Protein AF-A0A4U1FME3-F1 (afdb_monomer_lite)

Sequence (106 aa):
MAELLLGESKLEQYLKEHPLRQGASPRGPRPQMTEVRKHLTAALDRGNLKSEFLQESNLIMAKLDYVEGDYEAALNIYARVGLEDWPLTGVPPYRLRMAADAYATK

Foldseek 3Di:
DVLLVVLQVLVVVVCVVPPDDPPDDADADDPSLVSSLVSLCCVQVVPPDDPVSNLSSLLSVLVSCLNNVVLVSSVVSCVVSPLVPQDDPPDDVVSVVSSVVSVVSD

Structure (mmCIF, N/CA/C/O backbone):
data_AF-A0A4U1FME3-F1
#
_entry.id   AF-A0A4U1FME3-F1
#
loop_
_atom_site.group_PDB
_atom_site.id
_atom_site.type_symbol
_atom_site.label_atom_id
_atom_site.label_alt_id
_atom_site.label_comp_id
_atom_site.label_asym_id
_atom_site.label_entity_id
_atom_site.label_seq_id
_atom_site.pdbx_PDB_ins_code
_atom_site.Cartn_x
_atom_site.Cartn_y
_atom_site.Cartn_z
_atom_site.occupancy
_atom_site.B_iso_or_equiv
_atom_site.auth_seq_id
_atom_site.auth_comp_id
_atom_site.auth_asym_id
_atom_site.auth_atom_id
_atom_site.pdbx_PDB_model_num
ATOM 1 N N . MET A 1 1 ? 0.763 8.412 11.838 1.00 87.88 1 MET A N 1
ATOM 2 C CA . MET A 1 1 ? -0.050 9.078 10.794 1.00 87.88 1 MET A CA 1
ATOM 3 C C . MET A 1 1 ? 0.811 9.825 9.780 1.00 87.88 1 MET A C 1
ATOM 5 O O . MET A 1 1 ? 0.714 9.509 8.608 1.00 87.88 1 MET A O 1
ATOM 9 N N . ALA A 1 2 ? 1.686 10.751 10.197 1.00 94.50 2 ALA A N 1
ATOM 10 C CA . ALA A 1 2 ? 2.542 11.502 9.263 1.00 94.50 2 ALA A CA 1
ATOM 11 C C . ALA A 1 2 ? 3.397 10.607 8.343 1.00 94.50 2 ALA A C 1
ATOM 13 O O . ALA A 1 2 ? 3.426 10.822 7.139 1.00 94.50 2 ALA A O 1
ATOM 14 N N . GLU A 1 3 ? 4.033 9.572 8.901 1.00 97.12 3 GLU A N 1
ATOM 15 C CA . GLU A 1 3 ? 4.855 8.628 8.128 1.00 97.12 3 GLU A CA 1
ATOM 16 C C . GLU A 1 3 ? 4.045 7.865 7.069 1.00 97.12 3 GLU A C 1
ATOM 18 O O . GLU A 1 3 ? 4.477 7.762 5.929 1.00 97.12 3 GLU A O 1
ATOM 23 N N . LEU A 1 4 ? 2.842 7.393 7.420 1.00 96.75 4 LEU A N 1
ATOM 24 C CA . LEU A 1 4 ? 1.931 6.728 6.482 1.00 96.75 4 LEU A CA 1
ATOM 25 C C . LEU A 1 4 ? 1.612 7.643 5.293 1.00 96.75 4 LEU A C 1
ATOM 27 O O . LEU A 1 4 ? 1.835 7.264 4.147 1.00 96.75 4 LEU A O 1
ATOM 31 N N . LEU A 1 5 ? 1.161 8.869 5.571 1.00 97.44 5 LEU A N 1
ATOM 32 C CA . LEU A 1 5 ? 0.773 9.823 4.530 1.00 97.44 5 LEU A CA 1
ATOM 33 C C . LEU A 1 5 ? 1.958 10.225 3.641 1.00 97.44 5 LEU A C 1
ATOM 35 O O . LEU A 1 5 ? 1.792 10.376 2.433 1.00 97.44 5 LEU A O 1
ATOM 39 N N . LEU A 1 6 ? 3.157 10.379 4.215 1.00 97.56 6 LEU A N 1
ATOM 40 C CA . LEU A 1 6 ? 4.377 10.656 3.451 1.00 97.56 6 LEU A CA 1
ATOM 41 C C . LEU A 1 6 ? 4.775 9.473 2.565 1.00 97.56 6 LEU A C 1
ATOM 43 O O . LEU A 1 6 ? 5.121 9.686 1.403 1.00 97.56 6 LEU A O 1
ATOM 47 N N . 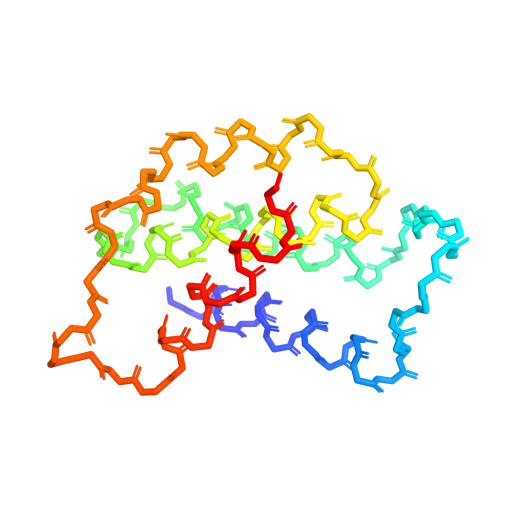GLY A 1 7 ? 4.707 8.248 3.093 1.00 97.62 7 GLY A N 1
ATOM 48 C CA . GLY A 1 7 ? 4.971 7.025 2.337 1.00 97.62 7 GLY A CA 1
ATOM 49 C C . GLY A 1 7 ? 4.018 6.875 1.152 1.00 97.62 7 GLY A C 1
ATOM 50 O O . GLY A 1 7 ? 4.474 6.740 0.018 1.00 97.62 7 GLY A O 1
ATOM 51 N N . GLU A 1 8 ? 2.708 6.990 1.394 1.00 97.75 8 GLU A N 1
ATOM 52 C CA . GLU A 1 8 ? 1.680 6.926 0.347 1.00 97.75 8 GLU A CA 1
ATOM 53 C C . GLU A 1 8 ? 1.891 8.010 -0.715 1.00 97.75 8 GLU A C 1
ATOM 55 O O . GLU A 1 8 ? 1.982 7.709 -1.903 1.00 97.75 8 GLU A O 1
ATOM 60 N N . SER A 1 9 ? 2.029 9.271 -0.292 1.00 97.81 9 SER A N 1
ATOM 61 C CA . SER A 1 9 ? 2.133 10.406 -1.215 1.00 97.81 9 SER A CA 1
ATOM 62 C C . SER A 1 9 ? 3.341 10.277 -2.141 1.00 97.81 9 SER A C 1
ATOM 64 O O . SER A 1 9 ? 3.229 10.527 -3.339 1.00 97.81 9 SER A O 1
ATOM 66 N N . LYS A 1 10 ? 4.497 9.859 -1.609 1.00 97.69 10 LYS A N 1
ATOM 67 C CA . LYS A 1 10 ? 5.717 9.668 -2.406 1.00 97.69 10 LYS A CA 1
ATOM 68 C C . LYS A 1 10 ? 5.590 8.495 -3.376 1.00 97.69 10 LYS A C 1
ATOM 70 O O . LYS A 1 10 ? 6.034 8.617 -4.516 1.00 97.69 10 LYS A O 1
ATOM 75 N N . LEU A 1 11 ? 4.969 7.390 -2.954 1.00 96.88 11 LEU A N 1
ATOM 76 C CA . LEU A 1 11 ? 4.733 6.242 -3.830 1.00 96.88 11 LEU A CA 1
ATOM 77 C C . LEU A 1 11 ? 3.798 6.611 -4.983 1.00 96.88 11 LEU A C 1
ATOM 79 O O . LEU A 1 11 ? 4.136 6.405 -6.145 1.00 96.88 11 LEU A O 1
ATOM 83 N N . GLU A 1 12 ? 2.643 7.194 -4.674 1.00 96.50 12 GLU A N 1
ATOM 84 C CA . GLU A 1 12 ? 1.637 7.557 -5.674 1.00 96.50 12 GLU A CA 1
ATOM 85 C C . GLU A 1 12 ? 2.163 8.638 -6.632 1.00 96.50 12 GLU A C 1
ATOM 87 O O . GLU A 1 12 ? 1.949 8.550 -7.842 1.00 96.50 12 GLU A O 1
ATOM 92 N N . GLN A 1 13 ? 2.932 9.613 -6.131 1.00 96.69 13 GLN A N 1
ATOM 93 C CA . GLN A 1 13 ? 3.603 10.603 -6.976 1.00 96.69 13 GLN A CA 1
ATOM 94 C C . GLN A 1 13 ? 4.616 9.942 -7.922 1.00 96.69 13 GLN A C 1
ATOM 96 O O . GLN A 1 13 ? 4.619 10.232 -9.119 1.00 96.69 13 GLN A O 1
ATOM 101 N N . TYR A 1 14 ? 5.425 9.004 -7.422 1.00 94.50 14 TYR A N 1
ATOM 102 C CA . TYR A 1 14 ? 6.377 8.262 -8.248 1.00 94.50 14 TYR A CA 1
ATOM 103 C C . TYR A 1 14 ? 5.678 7.439 -9.339 1.00 94.50 14 TYR A C 1
ATOM 105 O O . TYR A 1 14 ? 6.123 7.420 -10.487 1.00 94.50 14 TYR A O 1
ATOM 113 N N . LEU A 1 15 ? 4.566 6.776 -9.013 1.00 94.12 15 LEU A N 1
ATOM 114 C CA . LEU A 1 15 ? 3.777 6.004 -9.977 1.00 94.12 15 LEU A CA 1
ATOM 115 C C . LEU A 1 15 ? 3.075 6.892 -11.010 1.00 94.12 15 LEU A C 1
ATOM 117 O O . LEU A 1 15 ? 2.895 6.479 -12.154 1.00 94.12 15 LEU A O 1
ATOM 121 N N . LYS A 1 16 ? 2.728 8.126 -10.640 1.00 95.38 16 LYS A N 1
ATOM 122 C CA . LYS A 1 16 ? 2.190 9.125 -11.567 1.00 95.38 16 LYS A CA 1
ATOM 123 C C . LYS A 1 16 ? 3.245 9.620 -12.560 1.00 95.38 16 LYS A C 1
ATOM 125 O O . LYS A 1 16 ? 2.961 9.717 -13.750 1.00 95.38 16 LYS A O 1
ATOM 130 N N . GLU A 1 17 ? 4.453 9.921 -12.087 1.00 95.00 17 GLU A N 1
ATOM 131 C CA . GLU A 1 17 ? 5.581 10.367 -12.925 1.00 95.00 17 GLU A CA 1
ATOM 132 C C . GLU A 1 17 ? 6.149 9.235 -13.784 1.00 95.00 17 GLU A C 1
ATOM 134 O O . GLU A 1 17 ? 6.626 9.442 -14.902 1.00 95.00 17 GLU A O 1
ATOM 139 N N . HIS A 1 18 ? 6.058 8.014 -13.271 1.00 92.12 18 HIS A N 1
ATOM 140 C CA . HIS A 1 18 ? 6.52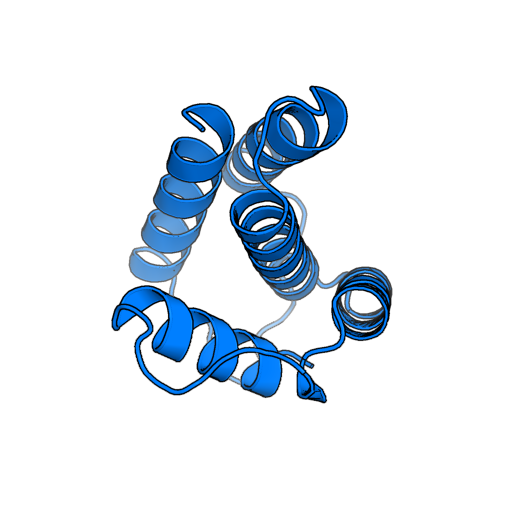5 6.813 -13.927 1.00 92.12 18 HIS A CA 1
ATOM 141 C C . HIS A 1 18 ? 5.404 5.767 -13.911 1.00 92.12 18 HIS A C 1
ATOM 143 O O . HIS A 1 18 ? 5.394 4.899 -13.035 1.00 92.12 18 HIS A O 1
ATOM 149 N N . PRO A 1 19 ? 4.487 5.776 -14.890 1.00 91.06 19 PRO A N 1
ATOM 150 C CA . PRO A 1 19 ? 3.417 4.785 -14.972 1.00 91.06 19 PRO A CA 1
ATOM 151 C C . PRO A 1 19 ? 3.948 3.355 -15.129 1.00 91.06 19 PRO A C 1
ATOM 153 O O . PRO A 1 19 ? 4.941 3.121 -15.828 1.00 91.06 19 PRO A O 1
ATOM 156 N N . LEU A 1 20 ? 3.297 2.389 -14.480 1.00 89.06 20 LEU A N 1
ATOM 157 C CA . LEU A 1 20 ? 3.570 0.966 -14.694 1.00 89.06 20 LEU A CA 1
ATOM 158 C C . LEU A 1 20 ? 2.983 0.543 -16.043 1.00 89.06 20 LEU A C 1
ATOM 160 O O . LEU A 1 20 ? 1.836 0.856 -16.354 1.00 89.06 20 LEU A O 1
ATOM 164 N N . ARG A 1 21 ? 3.779 -0.151 -16.858 1.00 89.75 21 ARG A N 1
ATOM 165 C CA . ARG A 1 21 ? 3.323 -0.721 -18.131 1.00 89.75 21 ARG A CA 1
ATOM 166 C C . ARG A 1 21 ? 3.166 -2.223 -17.970 1.00 89.75 21 ARG A C 1
ATOM 168 O O . ARG A 1 21 ? 3.998 -2.862 -17.330 1.00 89.75 21 ARG A O 1
ATOM 175 N N . GLN A 1 22 ? 2.125 -2.779 -18.576 1.00 88.06 22 GLN A N 1
ATOM 176 C CA . GLN A 1 22 ? 1.910 -4.221 -18.586 1.00 88.06 22 GLN A CA 1
ATOM 177 C C . GLN A 1 22 ? 3.118 -4.936 -19.214 1.00 88.06 22 GLN A C 1
ATOM 179 O O . GLN A 1 22 ? 3.615 -4.512 -20.257 1.00 88.06 22 GLN A O 1
ATOM 184 N N . GLY A 1 23 ? 3.603 -5.995 -18.559 1.00 86.62 23 GLY A N 1
ATOM 185 C CA . GLY A 1 23 ? 4.764 -6.770 -19.013 1.00 86.62 23 GLY A CA 1
ATOM 186 C C . GLY A 1 23 ? 6.120 -6.070 -18.854 1.00 86.62 23 GLY A C 1
ATOM 187 O O . GLY A 1 23 ? 7.120 -6.578 -19.354 1.00 86.62 23 GLY A O 1
ATOM 188 N N . ALA A 1 24 ? 6.182 -4.913 -18.187 1.00 85.94 24 ALA A N 1
ATOM 189 C CA . ALA A 1 24 ? 7.455 -4.278 -17.869 1.00 85.94 24 ALA A CA 1
ATOM 190 C C . ALA A 1 24 ? 8.216 -5.066 -16.794 1.00 85.94 24 ALA A C 1
ATOM 192 O O . ALA A 1 24 ? 7.614 -5.649 -15.892 1.00 85.94 24 ALA A O 1
ATOM 193 N N . SER A 1 25 ? 9.548 -5.032 -16.862 1.00 84.19 25 SER A N 1
ATOM 194 C CA . SER A 1 25 ? 10.392 -5.576 -15.801 1.00 84.19 25 SER A CA 1
ATOM 195 C C . SER A 1 25 ? 10.134 -4.858 -14.468 1.00 84.19 25 SER A C 1
ATOM 197 O O . SER A 1 25 ? 9.858 -3.649 -14.477 1.00 84.19 25 SER A O 1
ATOM 199 N N . PRO A 1 26 ? 10.285 -5.562 -13.331 1.00 84.19 26 PRO A N 1
ATOM 200 C CA . PRO A 1 26 ? 10.175 -4.949 -12.016 1.00 84.19 26 PRO A CA 1
ATOM 201 C C . PRO A 1 26 ? 11.118 -3.765 -11.858 1.00 84.19 26 PRO A C 1
ATOM 203 O O . PRO A 1 26 ? 12.210 -3.719 -12.443 1.00 84.19 26 PRO A O 1
ATOM 206 N N . ARG A 1 27 ? 10.713 -2.790 -11.048 1.00 79.88 27 ARG A N 1
ATOM 207 C CA . ARG A 1 27 ? 11.581 -1.655 -10.757 1.00 79.88 27 ARG A CA 1
ATOM 208 C C . ARG A 1 27 ? 12.545 -2.089 -9.668 1.00 79.88 27 ARG A C 1
ATOM 210 O O . ARG A 1 27 ? 12.152 -2.185 -8.524 1.00 79.88 27 ARG A O 1
ATOM 217 N N . GLY A 1 28 ? 13.809 -2.324 -10.013 1.00 73.00 28 GLY A N 1
ATOM 218 C CA . GLY A 1 28 ? 14.839 -2.574 -9.000 1.00 73.00 28 GLY A CA 1
ATOM 219 C C . GLY A 1 28 ? 14.909 -1.457 -7.940 1.00 73.00 28 GLY A C 1
ATOM 220 O O . GLY A 1 28 ? 14.319 -0.389 -8.137 1.00 73.00 28 GLY A O 1
ATOM 221 N N . PRO A 1 29 ? 15.661 -1.665 -6.847 1.00 71.81 29 PRO A N 1
ATOM 222 C CA . PRO A 1 29 ? 15.714 -0.737 -5.722 1.00 71.81 29 PRO A CA 1
ATOM 223 C C . PRO A 1 29 ? 16.115 0.662 -6.194 1.00 71.81 29 PRO A C 1
ATOM 225 O O . PRO A 1 29 ? 17.176 0.866 -6.789 1.00 71.81 29 PRO A O 1
ATOM 228 N N . ARG A 1 30 ? 15.238 1.637 -5.948 1.00 82.06 30 ARG A N 1
ATOM 229 C CA . ARG A 1 30 ? 15.450 3.047 -6.303 1.00 82.06 30 ARG A CA 1
ATOM 230 C C . ARG A 1 30 ? 15.492 3.902 -5.044 1.00 82.06 30 ARG A C 1
ATOM 232 O O . ARG A 1 30 ? 14.716 3.634 -4.130 1.00 82.06 30 ARG A O 1
ATOM 239 N N . PRO A 1 31 ? 16.292 4.983 -5.010 1.00 85.69 31 PRO A N 1
ATOM 240 C CA . PRO A 1 31 ? 16.375 5.861 -3.841 1.00 85.69 31 PRO A CA 1
ATOM 241 C C . PRO A 1 31 ? 15.008 6.363 -3.351 1.00 85.69 31 PRO A C 1
ATOM 243 O O . PRO A 1 31 ? 14.755 6.384 -2.149 1.00 85.69 31 PRO A O 1
ATOM 246 N N . GLN A 1 32 ? 14.099 6.699 -4.275 1.00 89.94 32 GLN A N 1
ATOM 247 C CA . GLN A 1 32 ? 12.734 7.118 -3.945 1.00 89.94 32 GLN A CA 1
ATOM 248 C C . GLN A 1 32 ? 11.941 6.002 -3.248 1.00 89.94 32 GLN A C 1
ATOM 250 O O . GLN A 1 32 ? 11.208 6.268 -2.300 1.00 89.94 32 GLN A O 1
ATOM 255 N N . MET A 1 33 ? 12.103 4.752 -3.688 1.00 92.56 33 MET A N 1
ATOM 256 C CA . MET A 1 33 ? 11.422 3.591 -3.105 1.00 92.56 33 MET A CA 1
ATOM 257 C C . MET A 1 33 ? 12.010 3.219 -1.742 1.00 92.56 33 MET A C 1
ATOM 259 O O . MET A 1 33 ? 11.261 2.923 -0.815 1.00 92.56 33 MET A O 1
ATOM 263 N N . THR A 1 34 ? 13.328 3.361 -1.558 1.00 94.50 34 THR A N 1
ATOM 264 C CA . THR A 1 34 ? 13.967 3.235 -0.239 1.00 94.50 34 THR A CA 1
ATOM 265 C C . THR A 1 34 ? 13.388 4.236 0.764 1.00 94.50 34 THR A C 1
ATOM 267 O O . THR A 1 34 ? 13.148 3.893 1.922 1.00 94.50 34 THR A O 1
ATOM 270 N N . GLU A 1 35 ? 13.133 5.474 0.335 1.00 95.31 35 GLU A N 1
ATOM 271 C CA . GLU A 1 35 ? 12.549 6.495 1.204 1.00 95.31 35 GLU A CA 1
ATOM 272 C C . GLU A 1 35 ? 11.082 6.199 1.551 1.00 95.31 35 GLU A C 1
ATOM 274 O O . GLU A 1 35 ? 10.698 6.304 2.718 1.00 95.31 35 GLU A O 1
ATOM 279 N N . VAL A 1 36 ? 10.280 5.761 0.572 1.00 97.19 36 VAL A N 1
ATOM 280 C CA . VAL A 1 36 ? 8.910 5.271 0.806 1.00 97.19 36 VAL A CA 1
ATOM 281 C C . VAL A 1 36 ? 8.925 4.137 1.832 1.00 97.19 36 VAL A C 1
ATOM 283 O O . VAL A 1 36 ? 8.215 4.216 2.836 1.00 97.19 36 VAL A O 1
ATOM 286 N N . ARG A 1 37 ? 9.776 3.123 1.631 1.00 97.19 37 ARG A N 1
ATOM 287 C CA . ARG A 1 37 ? 9.908 1.979 2.541 1.00 97.19 37 ARG A CA 1
ATOM 288 C C . ARG A 1 37 ? 10.220 2.432 3.960 1.00 97.19 37 ARG A C 1
ATOM 290 O O . ARG A 1 37 ? 9.539 2.020 4.890 1.00 97.19 37 ARG A O 1
ATOM 297 N N . LYS A 1 38 ? 11.188 3.339 4.127 1.00 97.19 38 LYS A N 1
ATOM 298 C CA . LYS A 1 38 ? 11.568 3.885 5.437 1.00 97.19 38 LYS A CA 1
ATOM 299 C C . LYS A 1 38 ? 10.383 4.527 6.163 1.00 97.19 38 LYS A C 1
ATOM 301 O O . LYS A 1 38 ? 10.204 4.279 7.355 1.00 97.19 38 LYS A O 1
ATOM 306 N N . HIS A 1 39 ? 9.583 5.334 5.466 1.00 97.81 39 HIS A N 1
ATOM 307 C CA . HIS A 1 39 ? 8.382 5.937 6.042 1.00 97.81 39 HIS A CA 1
ATOM 308 C C . HIS A 1 39 ? 7.355 4.868 6.449 1.00 97.81 39 HIS A C 1
ATOM 310 O O . HIS A 1 39 ? 6.870 4.878 7.578 1.00 97.81 39 HIS A O 1
ATOM 316 N N . LEU A 1 40 ? 7.063 3.898 5.579 1.00 97.31 40 LEU A N 1
ATOM 317 C CA . LEU A 1 40 ? 6.079 2.849 5.869 1.00 97.31 40 LEU A CA 1
ATOM 318 C C . LEU A 1 40 ? 6.523 1.927 7.014 1.00 97.31 40 LEU A C 1
ATOM 320 O O . LEU A 1 40 ? 5.727 1.639 7.904 1.00 97.31 40 LEU A O 1
ATOM 324 N N . THR A 1 41 ? 7.796 1.533 7.057 1.00 97.44 41 THR A N 1
ATOM 325 C CA . THR A 1 41 ? 8.375 0.780 8.178 1.00 97.44 41 THR A CA 1
ATOM 326 C C . THR A 1 41 ? 8.257 1.573 9.477 1.00 97.44 41 THR A C 1
ATOM 328 O O . THR A 1 41 ? 7.748 1.058 10.465 1.00 97.44 41 THR A O 1
ATOM 331 N N . ALA A 1 42 ? 8.601 2.865 9.473 1.00 96.81 42 ALA A N 1
ATOM 332 C CA . ALA A 1 42 ? 8.429 3.709 10.655 1.00 96.81 42 ALA A CA 1
ATOM 333 C C . ALA A 1 42 ? 6.955 3.850 11.085 1.00 96.81 42 ALA A C 1
ATOM 335 O O . ALA A 1 42 ? 6.674 3.981 12.277 1.00 96.81 42 ALA A O 1
ATOM 336 N N . ALA A 1 43 ? 6.009 3.838 10.142 1.00 96.25 43 ALA A N 1
ATOM 337 C CA . ALA A 1 43 ? 4.578 3.858 10.439 1.00 96.25 43 ALA A CA 1
ATOM 338 C C . ALA A 1 43 ? 4.110 2.556 11.114 1.00 96.25 43 ALA A C 1
ATOM 340 O O . ALA A 1 43 ? 3.328 2.618 12.063 1.00 96.25 43 ALA A O 1
ATOM 341 N N . LEU A 1 44 ? 4.605 1.409 10.644 1.00 95.69 44 LEU A N 1
ATOM 342 C CA . LEU A 1 44 ? 4.270 0.081 11.159 1.00 95.69 44 LEU A CA 1
ATOM 343 C C . LEU A 1 44 ? 4.932 -0.198 12.521 1.00 95.69 44 LEU A C 1
ATOM 345 O O . LEU A 1 44 ? 4.260 -0.668 13.437 1.00 95.69 44 LEU A O 1
ATOM 349 N N . ASP A 1 45 ? 6.205 0.164 12.688 1.00 95.12 45 ASP A N 1
ATOM 350 C CA . ASP A 1 45 ? 6.997 -0.158 13.885 1.00 95.12 45 ASP A CA 1
ATOM 351 C C . ASP A 1 45 ? 6.603 0.669 15.114 1.00 95.12 45 ASP A C 1
ATOM 353 O O . ASP A 1 45 ? 6.700 0.206 16.249 1.00 95.12 45 ASP A O 1
ATOM 357 N N . ARG A 1 46 ? 6.148 1.915 14.918 1.00 89.62 46 ARG A N 1
ATOM 358 C CA . ARG A 1 46 ? 5.815 2.819 16.035 1.00 89.62 46 ARG A CA 1
ATOM 359 C C . ARG A 1 46 ? 4.574 2.389 16.821 1.00 89.62 46 ARG A C 1
ATOM 361 O O . ARG A 1 46 ? 4.348 2.938 17.897 1.00 89.62 46 ARG A O 1
ATOM 368 N N . GLY A 1 47 ? 3.746 1.483 16.291 1.00 78.75 47 GLY A N 1
ATOM 369 C CA . GLY A 1 47 ? 2.584 0.915 16.990 1.00 78.75 47 GLY A CA 1
ATOM 370 C C . GLY A 1 47 ? 1.520 1.924 17.452 1.00 78.75 47 GLY A C 1
ATOM 371 O O . GLY A 1 47 ? 0.645 1.578 18.236 1.00 78.75 47 GLY A O 1
ATOM 372 N N . ASN A 1 48 ? 1.581 3.177 16.990 1.00 89.81 48 ASN A N 1
ATOM 373 C CA . ASN A 1 48 ? 0.720 4.276 17.442 1.00 89.81 48 ASN A CA 1
ATOM 374 C C . ASN A 1 48 ? -0.416 4.609 16.460 1.00 89.81 48 ASN A C 1
ATOM 376 O O . ASN A 1 48 ? -1.085 5.636 16.591 1.00 89.81 48 ASN A O 1
ATOM 380 N N . LEU A 1 49 ? -0.605 3.766 15.447 1.00 93.19 49 LEU A N 1
ATOM 381 C CA . LEU A 1 49 ? -1.680 3.867 14.473 1.00 93.19 49 LEU A CA 1
ATOM 382 C C . LEU A 1 49 ? -2.883 3.034 14.920 1.00 93.19 49 LEU A C 1
ATOM 384 O O . LEU A 1 49 ? -2.733 1.946 15.471 1.00 93.19 49 LEU A O 1
ATOM 388 N N . LYS A 1 50 ? -4.092 3.529 14.635 1.00 94.31 50 LYS A N 1
ATOM 389 C CA . LYS A 1 50 ? -5.304 2.706 14.726 1.00 94.31 50 LYS A CA 1
ATOM 390 C C . LYS A 1 50 ? -5.197 1.522 13.761 1.00 94.31 50 LYS A C 1
ATOM 392 O O . LYS A 1 50 ? -4.540 1.636 12.728 1.00 94.31 50 LYS A O 1
ATOM 397 N N . SER A 1 51 ? -5.909 0.433 14.062 1.00 92.19 51 SER A N 1
ATOM 398 C CA . SER A 1 51 ? -5.921 -0.788 13.236 1.00 92.19 51 SER A CA 1
ATOM 399 C C . SER A 1 51 ? -6.185 -0.502 11.752 1.00 92.19 51 SER A C 1
ATOM 401 O O . SER A 1 51 ? -5.452 -0.981 10.895 1.00 92.19 51 SER A O 1
ATOM 403 N N . GLU A 1 52 ? -7.143 0.380 11.450 1.00 92.12 52 GLU A N 1
ATOM 404 C CA . GLU A 1 52 ? -7.448 0.806 10.078 1.00 92.12 52 GLU A CA 1
ATOM 405 C C . GLU A 1 52 ? -6.227 1.382 9.345 1.00 92.12 52 GLU A C 1
ATOM 407 O O . GLU A 1 52 ? -5.931 0.980 8.225 1.00 92.12 52 GLU A O 1
ATOM 412 N N . PHE A 1 53 ? -5.445 2.241 9.999 1.00 95.19 53 PHE A N 1
ATOM 413 C CA . PHE A 1 53 ? -4.252 2.841 9.405 1.00 95.19 53 PHE A CA 1
ATOM 414 C C . PHE A 1 53 ? -3.066 1.874 9.354 1.00 95.19 53 PHE A C 1
ATOM 416 O O . PHE A 1 53 ? -2.202 2.011 8.490 1.00 95.19 53 PHE A O 1
ATOM 423 N N . LEU A 1 54 ? -3.005 0.886 10.253 1.00 95.31 54 LEU A N 1
ATOM 424 C CA . LEU A 1 54 ? -2.035 -0.209 10.152 1.00 95.31 54 LEU A CA 1
ATOM 425 C C . LEU A 1 54 ? -2.340 -1.088 8.940 1.00 95.31 54 LEU A C 1
ATOM 427 O O . LEU A 1 54 ? -1.426 -1.444 8.198 1.00 95.31 54 LEU A O 1
ATOM 431 N N . GLN A 1 55 ? -3.611 -1.411 8.709 1.00 94.94 55 GLN A N 1
ATOM 432 C CA . GLN A 1 55 ? -4.037 -2.146 7.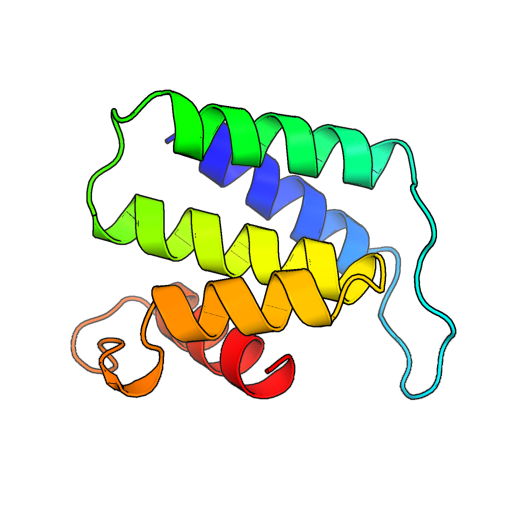523 1.00 94.94 55 GLN A CA 1
ATOM 433 C C . GLN A 1 55 ? -3.730 -1.355 6.243 1.00 94.94 55 GLN A C 1
ATOM 435 O O . GLN A 1 55 ? -3.122 -1.905 5.329 1.00 94.94 55 GLN A O 1
ATOM 440 N N . GLU A 1 56 ? -4.048 -0.056 6.203 1.00 96.12 56 GLU A N 1
ATOM 441 C CA . GLU A 1 56 ? -3.691 0.823 5.079 1.00 96.12 56 GLU A CA 1
ATOM 442 C C . GLU A 1 56 ? -2.170 0.863 4.839 1.00 96.12 56 GLU A C 1
ATOM 444 O O . GLU A 1 56 ? -1.714 0.676 3.711 1.00 96.12 56 GLU A O 1
ATOM 449 N N . SER A 1 57 ? -1.368 1.008 5.902 1.00 97.31 57 SER A N 1
ATOM 450 C CA . SER A 1 57 ? 0.103 0.993 5.815 1.00 97.31 57 SER A CA 1
ATOM 451 C C . SER A 1 57 ? 0.628 -0.320 5.226 1.00 97.31 57 SER A C 1
ATOM 453 O O . SER A 1 57 ? 1.553 -0.310 4.415 1.00 97.31 57 SER A O 1
ATOM 455 N N . ASN A 1 58 ? 0.025 -1.450 5.607 1.00 97.12 58 ASN A N 1
ATOM 456 C CA . ASN A 1 58 ? 0.363 -2.760 5.060 1.00 97.12 58 ASN A CA 1
ATOM 457 C C . ASN A 1 58 ? 0.011 -2.861 3.569 1.00 97.12 58 ASN A C 1
ATOM 459 O O . ASN A 1 58 ? 0.848 -3.304 2.791 1.00 97.12 58 ASN A O 1
ATOM 463 N N . LEU A 1 59 ? -1.174 -2.419 3.139 1.00 97.69 59 LEU A N 1
ATOM 464 C CA . LEU A 1 59 ? -1.547 -2.472 1.718 1.00 97.69 59 LEU A CA 1
ATOM 465 C C . LEU A 1 59 ? -0.645 -1.600 0.838 1.00 97.69 59 LEU A C 1
ATOM 467 O O . LEU A 1 59 ? -0.302 -1.996 -0.276 1.00 97.69 59 LEU A O 1
ATOM 471 N N . ILE A 1 60 ? -0.214 -0.444 1.345 1.00 97.81 60 ILE A N 1
ATOM 472 C CA . ILE A 1 60 ? 0.739 0.419 0.638 1.00 97.81 60 ILE A CA 1
ATOM 473 C C . ILE A 1 60 ? 2.133 -0.229 0.597 1.00 97.81 60 ILE A C 1
ATOM 475 O O . ILE A 1 60 ? 2.789 -0.168 -0.441 1.00 97.81 60 ILE A O 1
ATOM 479 N N . MET A 1 61 ? 2.569 -0.900 1.673 1.00 97.94 61 MET A N 1
ATOM 480 C CA . MET A 1 61 ? 3.813 -1.685 1.669 1.00 97.94 61 MET A CA 1
ATOM 481 C C . MET A 1 61 ? 3.750 -2.822 0.641 1.00 97.94 61 MET A C 1
ATOM 483 O O . MET A 1 61 ? 4.673 -2.975 -0.146 1.00 97.94 61 MET A O 1
ATOM 487 N N . ALA A 1 62 ? 2.634 -3.548 0.563 1.00 98.12 62 ALA A N 1
ATOM 488 C CA . ALA A 1 62 ? 2.452 -4.605 -0.429 1.00 98.12 62 ALA A CA 1
ATOM 489 C C . ALA A 1 62 ? 2.486 -4.064 -1.870 1.00 98.12 62 ALA A C 1
ATOM 491 O O . ALA A 1 62 ? 3.102 -4.662 -2.749 1.00 98.12 62 ALA A O 1
ATOM 492 N N . LYS A 1 63 ? 1.884 -2.890 -2.116 1.00 97.50 63 LYS A N 1
ATOM 493 C CA . LYS A 1 63 ? 1.986 -2.202 -3.413 1.00 97.50 63 LYS A CA 1
ATOM 494 C C . LYS A 1 63 ? 3.440 -1.833 -3.735 1.00 97.50 63 LYS A C 1
ATOM 496 O O . LYS A 1 63 ? 3.861 -1.980 -4.879 1.00 97.50 63 LYS A O 1
ATOM 501 N N . LEU A 1 64 ? 4.205 -1.358 -2.750 1.00 97.00 64 LEU A N 1
ATOM 502 C CA . LEU A 1 64 ? 5.633 -1.077 -2.914 1.00 97.00 64 LEU A CA 1
ATOM 503 C C . LEU A 1 64 ? 6.417 -2.349 -3.263 1.00 97.00 64 LEU A C 1
ATOM 505 O O . LEU A 1 64 ? 7.178 -2.331 -4.227 1.00 97.00 64 LEU A O 1
ATOM 509 N N . ASP A 1 65 ? 6.199 -3.440 -2.528 1.00 96.50 65 ASP A N 1
ATOM 510 C CA . ASP A 1 65 ? 6.842 -4.735 -2.772 1.00 96.50 65 ASP A CA 1
ATOM 511 C C . ASP A 1 65 ? 6.538 -5.238 -4.194 1.00 96.50 65 ASP A C 1
ATOM 513 O O . ASP A 1 65 ? 7.454 -5.598 -4.932 1.00 96.50 65 ASP A O 1
ATOM 517 N N . TYR A 1 66 ? 5.282 -5.130 -4.646 1.00 95.50 66 TYR A N 1
ATOM 518 C CA . TYR A 1 66 ? 4.891 -5.436 -6.027 1.00 95.50 66 TYR A CA 1
ATOM 519 C C . TYR A 1 66 ? 5.650 -4.585 -7.059 1.00 95.50 66 TYR A C 1
ATOM 521 O O . TYR A 1 66 ? 6.155 -5.107 -8.053 1.00 95.50 66 TYR A O 1
ATOM 529 N N . VAL A 1 67 ? 5.760 -3.271 -6.832 1.00 94.38 67 VAL A N 1
ATOM 530 C CA . VAL A 1 67 ? 6.495 -2.354 -7.722 1.00 94.38 67 VAL A CA 1
ATOM 531 C C . VAL A 1 67 ? 7.982 -2.709 -7.786 1.00 94.38 67 VAL A C 1
ATOM 533 O O . VAL A 1 67 ? 8.583 -2.615 -8.864 1.00 94.38 67 VAL A O 1
ATOM 536 N N . GLU A 1 68 ? 8.562 -3.120 -6.656 1.00 93.69 68 GLU A N 1
ATOM 537 C CA . GLU A 1 68 ? 9.962 -3.538 -6.554 1.00 93.69 68 GLU A CA 1
ATOM 538 C C . GLU A 1 68 ? 10.223 -4.966 -7.069 1.00 93.69 68 GLU A C 1
ATOM 540 O O . GLU A 1 68 ? 11.371 -5.337 -7.320 1.00 93.69 68 GLU A O 1
ATOM 545 N N . GLY A 1 69 ? 9.161 -5.736 -7.323 1.00 93.94 69 GLY A N 1
ATOM 546 C CA . GLY A 1 69 ? 9.220 -7.106 -7.833 1.00 93.94 69 GLY A CA 1
ATOM 547 C C . GLY A 1 69 ? 9.273 -8.189 -6.762 1.00 93.94 69 GLY A C 1
ATOM 548 O O . GLY A 1 69 ? 9.456 -9.356 -7.104 1.00 93.94 69 GLY A O 1
ATOM 549 N N . ASP A 1 70 ? 9.110 -7.830 -5.490 1.00 95.19 70 ASP A N 1
ATOM 550 C CA . ASP A 1 70 ? 9.009 -8.776 -4.379 1.00 95.19 70 ASP A CA 1
ATOM 551 C C . ASP A 1 70 ? 7.554 -9.240 -4.210 1.00 95.19 70 ASP A C 1
ATOM 553 O O . ASP A 1 70 ? 6.817 -8.851 -3.301 1.00 95.19 70 ASP A O 1
ATOM 557 N N . TYR A 1 71 ? 7.102 -10.051 -5.166 1.00 95.12 71 TYR A N 1
ATOM 558 C CA . TYR A 1 71 ? 5.714 -10.510 -5.215 1.00 95.12 71 TYR A CA 1
ATOM 559 C C . TYR A 1 71 ? 5.354 -11.431 -4.045 1.00 95.12 71 TYR A C 1
ATOM 561 O O . TYR A 1 71 ? 4.213 -11.418 -3.587 1.00 95.12 71 TYR A O 1
ATOM 569 N N . GLU A 1 72 ? 6.310 -12.212 -3.535 1.00 97.44 72 GLU A N 1
ATOM 570 C CA . GLU A 1 72 ? 6.078 -13.079 -2.377 1.00 97.44 72 GLU A CA 1
ATOM 571 C C . GLU A 1 72 ? 5.822 -12.256 -1.110 1.00 97.44 72 GLU A C 1
ATOM 573 O O . GLU A 1 72 ? 4.882 -12.555 -0.367 1.00 97.44 72 GLU A O 1
ATOM 578 N N . ALA A 1 73 ? 6.595 -11.189 -0.873 1.00 97.06 73 ALA A N 1
ATOM 579 C CA . ALA A 1 73 ? 6.338 -10.277 0.239 1.00 97.06 73 ALA A CA 1
ATOM 580 C C . ALA A 1 73 ? 4.952 -9.622 0.125 1.00 97.06 73 ALA A C 1
ATOM 582 O O . ALA A 1 73 ? 4.185 -9.641 1.094 1.00 97.06 73 ALA A O 1
ATOM 583 N N . ALA A 1 74 ? 4.589 -9.135 -1.067 1.00 97.69 74 ALA A N 1
ATOM 584 C CA . ALA A 1 74 ? 3.277 -8.539 -1.313 1.00 97.69 74 ALA A CA 1
ATOM 585 C C . ALA A 1 74 ? 2.128 -9.525 -1.023 1.00 97.69 74 ALA A C 1
ATOM 587 O O . ALA A 1 74 ? 1.209 -9.205 -0.263 1.00 97.69 74 ALA A O 1
ATOM 588 N N . LEU A 1 75 ? 2.208 -10.750 -1.559 1.00 98.00 75 LEU A N 1
ATOM 589 C CA . LEU A 1 75 ? 1.214 -11.809 -1.347 1.00 98.00 75 LEU A CA 1
ATOM 590 C C . LEU A 1 75 ? 1.054 -12.169 0.134 1.00 98.00 75 LEU A C 1
ATOM 592 O O . LEU A 1 75 ? -0.073 -12.284 0.624 1.00 98.00 75 LEU A O 1
ATOM 596 N N . ASN A 1 76 ? 2.164 -12.292 0.864 1.00 97.94 76 ASN A N 1
ATOM 597 C CA . ASN A 1 76 ? 2.146 -12.563 2.300 1.00 97.94 76 ASN A CA 1
ATOM 598 C C . ASN A 1 76 ? 1.449 -11.445 3.085 1.00 97.94 76 ASN A C 1
ATOM 600 O O . ASN A 1 76 ? 0.690 -11.715 4.022 1.00 97.94 76 ASN A O 1
ATOM 604 N N . ILE A 1 77 ? 1.660 -10.185 2.697 1.00 97.75 77 ILE A N 1
ATOM 605 C CA . ILE A 1 77 ? 0.967 -9.057 3.320 1.00 97.75 77 ILE A CA 1
ATOM 606 C C . ILE A 1 77 ? -0.532 -9.104 3.009 1.00 97.75 77 ILE A C 1
ATOM 608 O O . ILE A 1 77 ? -1.332 -8.965 3.936 1.00 97.75 77 ILE A O 1
ATOM 612 N N . TYR A 1 78 ? -0.937 -9.339 1.757 1.00 96.88 78 TYR A N 1
ATOM 613 C CA . TYR A 1 78 ? -2.360 -9.435 1.406 1.00 96.88 78 TYR A CA 1
ATOM 614 C C . TYR A 1 78 ? -3.072 -10.563 2.156 1.00 96.88 78 TYR A C 1
ATOM 616 O O . TYR A 1 78 ? -4.192 -10.365 2.632 1.00 96.88 78 TYR A O 1
ATOM 624 N N . ALA A 1 79 ? -2.415 -11.715 2.314 1.00 95.56 79 ALA A N 1
ATOM 625 C CA . ALA A 1 79 ? -2.929 -12.823 3.113 1.00 95.56 79 ALA A CA 1
ATOM 626 C C . ALA A 1 79 ? -3.109 -12.429 4.588 1.00 95.56 79 ALA A C 1
ATOM 628 O O . ALA A 1 79 ? -4.140 -12.728 5.183 1.00 95.56 79 ALA A O 1
ATOM 629 N N . ARG A 1 80 ? -2.143 -11.704 5.169 1.00 95.12 80 ARG A N 1
ATOM 630 C CA . ARG A 1 80 ? -2.205 -11.241 6.564 1.00 95.12 80 ARG A CA 1
ATOM 631 C C . ARG A 1 80 ? -3.263 -10.162 6.801 1.00 95.12 80 ARG A C 1
ATOM 633 O O . ARG A 1 80 ? -3.846 -10.124 7.879 1.00 95.12 80 ARG A O 1
ATOM 640 N N . VAL A 1 81 ? -3.473 -9.258 5.841 1.00 94.62 81 VAL A N 1
ATOM 641 C CA . VAL A 1 81 ? -4.473 -8.182 5.965 1.00 94.62 81 VAL A CA 1
ATOM 642 C C . VAL A 1 81 ? -5.898 -8.724 5.847 1.00 94.62 81 VAL A C 1
ATOM 644 O O . VAL A 1 81 ? -6.788 -8.164 6.483 1.00 94.62 81 VAL A O 1
ATOM 647 N N . GLY A 1 82 ? -6.109 -9.795 5.073 1.00 93.56 82 GLY A N 1
ATOM 648 C CA . GLY A 1 82 ? -7.432 -10.385 4.869 1.00 93.56 82 GLY A CA 1
ATOM 649 C C . GLY A 1 82 ? -8.324 -9.497 4.001 1.00 93.56 82 GLY A C 1
ATOM 650 O O . GLY A 1 82 ? -9.308 -8.941 4.475 1.00 93.56 82 GLY A O 1
ATOM 651 N N . LEU A 1 83 ? -7.979 -9.340 2.715 1.00 92.44 83 LEU A N 1
ATOM 652 C CA . LEU A 1 83 ? -8.724 -8.471 1.782 1.00 92.44 83 LEU A CA 1
ATOM 653 C C . LEU A 1 83 ? -10.218 -8.821 1.647 1.00 92.44 83 LEU A C 1
ATOM 655 O O . LEU A 1 83 ? -11.009 -7.962 1.258 1.00 92.44 83 LEU A O 1
ATOM 659 N N . GLU A 1 84 ? -10.598 -10.065 1.935 1.00 91.94 84 GLU A N 1
ATOM 660 C CA . GLU A 1 84 ? -11.984 -10.550 1.876 1.00 91.94 84 GLU A CA 1
ATOM 661 C C . GLU A 1 84 ? -12.874 -9.876 2.929 1.00 91.94 84 GLU A C 1
ATOM 663 O O . GLU A 1 84 ? -14.041 -9.600 2.662 1.00 91.94 84 GLU A O 1
ATOM 668 N N . ASP A 1 85 ? -12.294 -9.513 4.075 1.00 91.75 85 ASP A N 1
ATOM 669 C CA . ASP A 1 85 ? -12.980 -8.843 5.182 1.00 91.75 85 ASP A CA 1
ATOM 670 C C . ASP A 1 85 ? -12.875 -7.306 5.102 1.00 91.75 85 ASP A C 1
ATOM 672 O O . ASP A 1 85 ? -13.272 -6.589 6.027 1.00 91.75 85 ASP A O 1
ATOM 676 N N . TRP A 1 86 ? -12.316 -6.759 4.013 1.00 91.25 86 TRP A N 1
ATOM 677 C CA . TRP A 1 86 ? -12.129 -5.316 3.877 1.00 91.25 86 TRP A CA 1
ATOM 678 C C . TRP A 1 86 ? -13.477 -4.585 3.729 1.00 91.25 86 TRP A C 1
ATOM 680 O O . TRP A 1 86 ? -14.272 -4.921 2.849 1.00 91.25 86 TRP A O 1
ATOM 690 N N . PRO A 1 87 ? -13.753 -3.536 4.527 1.00 91.75 87 PRO A N 1
ATOM 691 C CA . PRO A 1 87 ? -15.042 -2.855 4.492 1.00 91.75 87 PRO A CA 1
ATOM 692 C C . PRO A 1 87 ? -15.241 -2.070 3.185 1.00 91.75 87 PRO A C 1
ATOM 694 O O . PRO A 1 87 ? -14.414 -1.238 2.811 1.00 91.75 87 PRO A O 1
ATOM 697 N N . LEU A 1 88 ? -16.380 -2.296 2.519 1.00 93.69 88 LEU A N 1
ATOM 698 C CA . LEU A 1 88 ? -16.760 -1.622 1.264 1.00 93.69 88 LEU A CA 1
ATOM 699 C C . LEU A 1 88 ? -17.927 -0.633 1.420 1.00 93.69 88 LEU A C 1
ATOM 701 O O . LEU A 1 88 ? -18.166 0.198 0.548 1.00 93.69 88 LEU A O 1
ATOM 705 N N . THR A 1 89 ? -18.660 -0.691 2.530 1.00 95.62 89 THR A N 1
ATOM 706 C CA . THR A 1 89 ? -19.810 0.182 2.801 1.00 95.62 89 THR A CA 1
ATOM 707 C C . THR A 1 89 ? -19.476 1.203 3.877 1.00 95.62 89 THR A C 1
ATOM 709 O O . THR A 1 89 ? -18.846 0.860 4.874 1.00 95.62 89 THR A O 1
ATOM 712 N N . GLY A 1 90 ? -19.926 2.450 3.711 1.00 94.38 90 GLY A N 1
ATOM 713 C CA . GLY A 1 90 ? -19.677 3.511 4.696 1.00 94.38 90 GLY A CA 1
ATOM 714 C C . GLY A 1 90 ? -18.207 3.936 4.803 1.00 94.38 90 GLY A C 1
ATOM 715 O O . GLY A 1 90 ? -17.827 4.574 5.780 1.00 94.38 90 GLY A O 1
ATOM 716 N N . VAL A 1 91 ? -17.382 3.585 3.812 1.00 95.19 91 VAL A N 1
ATOM 717 C CA . VAL A 1 91 ? -15.961 3.941 3.752 1.00 95.19 91 VAL A CA 1
ATOM 718 C C . VAL A 1 91 ? -15.716 5.089 2.771 1.00 95.19 91 VAL A C 1
ATOM 720 O O . VAL A 1 91 ? -16.450 5.242 1.791 1.00 95.19 91 VAL A O 1
ATOM 723 N N . PRO A 1 92 ? -14.680 5.910 2.998 1.00 96.38 92 PRO A N 1
ATOM 724 C CA . PRO A 1 92 ? -14.316 6.971 2.070 1.00 96.38 92 PRO A CA 1
ATOM 725 C C . PRO A 1 92 ? -13.772 6.407 0.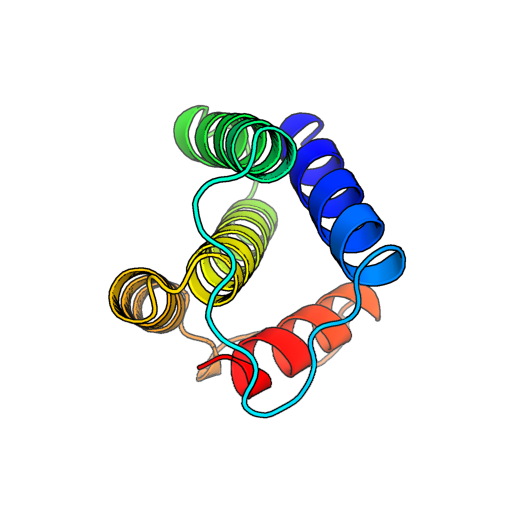740 1.00 96.38 92 PRO A C 1
ATOM 727 O O . PRO A 1 92 ? -13.162 5.332 0.728 1.00 96.38 92 PRO A O 1
ATOM 730 N N . PRO A 1 93 ? -13.895 7.148 -0.381 1.00 97.31 93 PRO A N 1
ATOM 731 C CA . PRO A 1 93 ? -13.511 6.659 -1.710 1.00 97.31 93 PRO A CA 1
ATOM 732 C C . PRO A 1 93 ? -12.060 6.175 -1.834 1.00 97.31 93 PRO A C 1
ATOM 734 O O . PRO A 1 93 ? -11.789 5.224 -2.564 1.00 97.31 93 PRO A O 1
ATOM 737 N N . TYR A 1 94 ? -11.115 6.783 -1.107 1.00 95.94 94 TYR A N 1
ATOM 738 C CA . TYR A 1 94 ? -9.708 6.374 -1.175 1.00 95.94 94 TYR A CA 1
ATOM 739 C C . TYR A 1 94 ?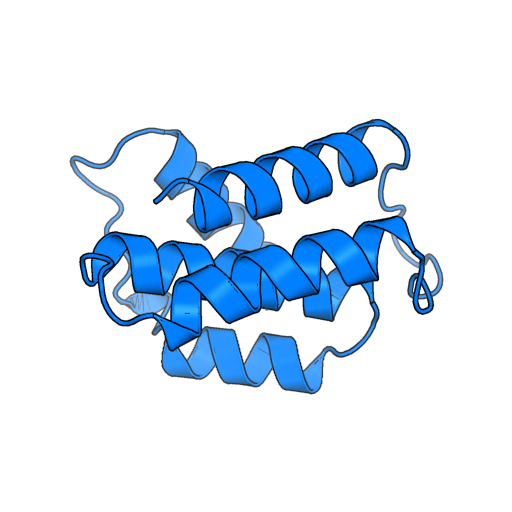 -9.491 4.938 -0.665 1.00 95.94 94 TYR A C 1
ATOM 741 O O . TYR A 1 94 ? -8.633 4.236 -1.197 1.00 95.94 94 TYR A O 1
ATOM 749 N N . ARG A 1 95 ? -10.299 4.467 0.299 1.00 95.56 95 ARG A N 1
ATOM 750 C CA . ARG A 1 95 ? -10.235 3.081 0.795 1.00 95.56 95 ARG A CA 1
ATOM 751 C C . ARG A 1 95 ? -10.825 2.083 -0.192 1.00 95.56 95 ARG A C 1
ATOM 753 O O . ARG A 1 95 ? -10.341 0.959 -0.257 1.00 95.56 95 ARG A O 1
ATOM 760 N N . LEU A 1 96 ? -11.822 2.493 -0.979 1.00 97.12 96 LEU A N 1
ATOM 761 C CA . LEU A 1 96 ? -12.335 1.681 -2.087 1.00 97.12 96 LEU A CA 1
ATOM 762 C C . LEU A 1 96 ? -11.275 1.526 -3.180 1.00 97.12 96 LEU A C 1
ATOM 764 O O . LEU A 1 96 ? -11.032 0.415 -3.641 1.00 97.12 96 LEU A O 1
ATOM 768 N N . ARG A 1 97 ? -10.593 2.624 -3.540 1.00 97.06 97 ARG A N 1
ATOM 769 C CA . ARG A 1 97 ? -9.451 2.590 -4.468 1.00 97.06 97 ARG A CA 1
ATOM 770 C C . ARG A 1 97 ? -8.348 1.665 -3.959 1.00 97.06 97 ARG A C 1
ATOM 772 O O . ARG A 1 97 ? -7.856 0.847 -4.717 1.00 97.06 97 ARG A O 1
ATOM 779 N N . MET A 1 98 ? -8.003 1.755 -2.676 1.00 96.62 98 MET A N 1
ATOM 780 C CA . MET A 1 98 ? -6.974 0.905 -2.075 1.00 96.62 98 MET A CA 1
ATOM 781 C C . MET A 1 98 ? -7.334 -0.584 -2.135 1.00 96.62 98 MET A C 1
ATOM 783 O O . MET A 1 98 ? -6.470 -1.397 -2.445 1.00 96.62 98 MET A O 1
ATOM 787 N N . ALA A 1 99 ? -8.599 -0.937 -1.888 1.00 96.00 99 ALA A N 1
ATOM 788 C CA . ALA A 1 99 ? -9.069 -2.309 -2.044 1.00 96.00 99 ALA A CA 1
ATOM 789 C C . ALA A 1 99 ? -8.963 -2.771 -3.504 1.00 96.00 99 ALA A C 1
ATOM 791 O O . ALA A 1 99 ? -8.414 -3.837 -3.766 1.00 96.00 99 ALA A O 1
ATOM 792 N N . ALA A 1 100 ? -9.433 -1.955 -4.451 1.00 97.12 100 ALA A N 1
ATOM 793 C CA . ALA A 1 100 ? -9.346 -2.265 -5.876 1.00 97.12 100 ALA A CA 1
ATOM 794 C C . ALA A 1 100 ? -7.891 -2.468 -6.331 1.00 97.12 100 ALA A C 1
ATOM 796 O O . ALA A 1 100 ? -7.591 -3.464 -6.984 1.00 97.12 100 ALA A O 1
ATOM 797 N N . ASP A 1 101 ? -6.988 -1.572 -5.929 1.00 95.81 101 ASP A N 1
ATOM 798 C CA . ASP A 1 101 ? -5.559 -1.679 -6.221 1.00 95.81 101 ASP A CA 1
ATOM 799 C C . ASP A 1 101 ? -4.967 -2.956 -5.614 1.00 95.81 101 ASP A C 1
ATOM 801 O O . ASP A 1 101 ? -4.266 -3.683 -6.307 1.00 95.81 101 ASP A O 1
ATOM 805 N N . ALA A 1 102 ? -5.279 -3.261 -4.349 1.00 97.00 102 ALA A N 1
ATOM 806 C CA . ALA A 1 102 ? -4.772 -4.448 -3.665 1.00 97.00 102 ALA A CA 1
ATOM 807 C C . ALA A 1 102 ? -5.247 -5.755 -4.316 1.00 97.00 102 ALA A C 1
ATOM 809 O O . ALA A 1 102 ? -4.467 -6.695 -4.425 1.00 97.00 102 ALA A O 1
ATOM 810 N N . TYR A 1 103 ? -6.500 -5.818 -4.779 1.00 96.75 103 TYR A N 1
ATOM 811 C CA . TYR A 1 103 ? -6.996 -6.962 -5.550 1.00 96.75 103 TYR A CA 1
ATOM 812 C C . TYR A 1 103 ? -6.364 -7.059 -6.941 1.00 96.75 103 TYR A C 1
ATOM 814 O O . TYR A 1 103 ? -6.232 -8.160 -7.458 1.00 96.75 103 TYR A O 1
ATOM 822 N N . ALA A 1 104 ? -5.981 -5.937 -7.556 1.00 95.06 104 ALA A N 1
ATOM 823 C CA . ALA A 1 104 ? -5.317 -5.939 -8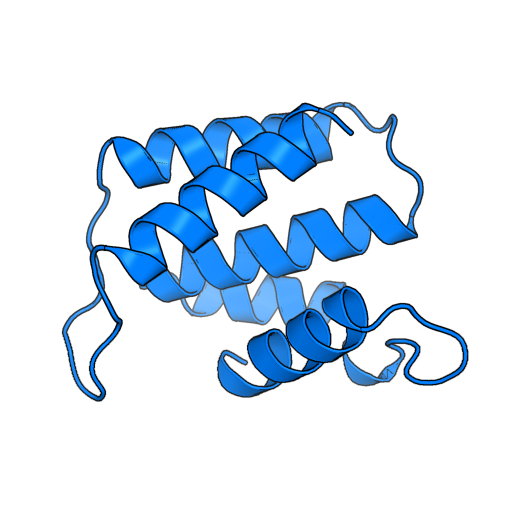.857 1.00 95.06 104 ALA A CA 1
ATOM 824 C C . ALA A 1 104 ? -3.845 -6.387 -8.782 1.00 95.06 104 ALA A C 1
ATOM 826 O O . ALA A 1 104 ? -3.293 -6.823 -9.793 1.00 95.06 104 ALA A O 1
ATOM 827 N N . THR A 1 105 ? -3.206 -6.254 -7.616 1.00 94.31 105 THR A N 1
ATOM 828 C CA . THR A 1 105 ? -1.795 -6.611 -7.389 1.00 94.31 105 THR A CA 1
ATOM 829 C C . THR A 1 105 ? -1.586 -7.895 -6.578 1.00 94.31 105 THR A C 1
ATOM 831 O O . THR A 1 105 ? -0.439 -8.326 -6.459 1.00 94.31 105 THR A O 1
ATOM 834 N N . LYS A 1 106 ? -2.649 -8.491 -6.019 1.00 90.00 106 LYS A N 1
ATOM 835 C CA . LYS A 1 106 ? -2.659 -9.841 -5.425 1.00 90.00 106 LYS A CA 1
ATOM 836 C C . LYS A 1 106 ? -2.745 -10.903 -6.519 1.00 90.00 106 LYS A C 1
ATOM 838 O O . LYS A 1 106 ? -2.023 -11.912 -6.390 1.00 90.00 106 LYS A O 1
#

Radius of gyration: 13.18 Å; chains: 1; bounding box: 36×25×36 Å

Secondary structure (DSSP, 8-state):
-HHHHHHHHHHHHHHHHS---TTPPP----HHHHHHHHHHHHHHHT--S-HHHHHHHHHHHHHHHHHHT-HHHHHHHHHHHTGGG---SS--HHHHHHHHHHHHH-

pLDDT: mean 93.86, std 4.98, range [71.81, 98.12]

Organism: Monodon monoceros (NCBI:txid40151)

InterPro domains:
  IPR045819 Tetratricopeptide repeat protein 7, N-terminal [PF19440] (1-106)
  IPR051722 Endocytosis and PI4K-regulating protein [PTHR23083] (1-106)